Protein AF-A0A4R6EJQ2-F1 (afdb_monomer)

Foldseek 3Di:
DDPCPVPLPPPPDPVPQDLQPDVVSVVSLCVVFVWDWDDDPFWIWIDTDPRFIFIFGDDPVPHSNRNSVRSVVRSVVPPPPPPDD

Mean predicted aligned error: 10.49 Å

Radius of gyration: 13.82 Å; Cα contacts (8 Å, |Δi|>4): 100; chains: 1; bounding box: 35×40×29 Å

Solvent-accessible surface area (backbone atoms only — not comparable to full-atom values): 5214 Å² total; per-residue (Å²): 138,80,94,72,78,90,68,76,74,70,64,96,48,69,92,74,61,40,42,79,86,33,69,68,44,32,49,51,49,34,66,73,55,58,50,43,78,49,79,55,99,60,31,24,32,22,37,43,88,74,93,42,69,23,76,25,65,41,60,94,82,40,56,65,58,18,41,34,51,9,44,50,53,42,57,58,69,68,56,73,87,86,82,80,130

Structure (mmCIF, N/CA/C/O backbone):
data_AF-A0A4R6EJQ2-F1
#
_entry.id   AF-A0A4R6EJQ2-F1
#
loop_
_atom_site.group_PDB
_atom_site.id
_atom_site.type_symbol
_atom_site.label_atom_id
_atom_site.label_alt_id
_atom_site.label_comp_id
_atom_site.label_asym_id
_atom_site.label_entity_id
_atom_site.label_seq_id
_atom_site.pdbx_PDB_ins_code
_atom_site.Cartn_x
_atom_site.Cartn_y
_atom_site.Cartn_z
_atom_site.occupancy
_atom_site.B_iso_or_equiv
_atom_site.auth_seq_id
_atom_site.auth_comp_id
_atom_site.auth_asym_id
_atom_site.auth_atom_id
_atom_site.pdbx_PDB_model_num
ATOM 1 N N . MET A 1 1 ? 23.174 -4.531 18.975 1.00 36.34 1 MET A N 1
ATOM 2 C CA . MET A 1 1 ? 21.712 -4.346 18.911 1.00 36.34 1 MET A CA 1
ATOM 3 C C . MET A 1 1 ? 21.281 -4.853 17.546 1.00 36.34 1 MET A C 1
ATOM 5 O O . MET A 1 1 ? 21.420 -4.139 16.565 1.00 36.34 1 MET A O 1
ATOM 9 N N . THR A 1 2 ? 20.960 -6.141 17.451 1.00 34.91 2 THR A N 1
ATOM 10 C CA . THR A 1 2 ? 20.582 -6.800 16.196 1.00 34.91 2 THR A CA 1
ATOM 11 C C . THR A 1 2 ? 19.065 -6.758 16.079 1.00 34.91 2 THR A C 1
ATOM 13 O O . THR A 1 2 ? 18.374 -7.424 16.842 1.00 34.91 2 THR A O 1
ATOM 16 N N . LEU A 1 3 ? 18.557 -5.935 15.163 1.00 46.16 3 LEU A N 1
ATOM 17 C CA . LEU A 1 3 ? 17.165 -5.975 14.713 1.00 46.16 3 LEU A CA 1
ATOM 18 C C . LEU A 1 3 ? 17.055 -7.128 13.715 1.00 46.16 3 LEU A C 1
ATOM 20 O O . LEU A 1 3 ? 17.154 -6.943 12.506 1.00 46.16 3 LEU A O 1
ATOM 24 N N . SER A 1 4 ? 16.983 -8.342 14.233 1.00 42.72 4 SER A N 1
ATOM 25 C CA . SER A 1 4 ? 16.667 -9.523 13.445 1.00 42.72 4 SER A CA 1
ATOM 26 C C . SER A 1 4 ? 15.573 -10.221 14.216 1.00 42.72 4 SER A C 1
ATOM 28 O O . SER A 1 4 ? 15.852 -10.920 15.184 1.00 42.72 4 SER A O 1
ATOM 30 N N . ASP A 1 5 ? 14.342 -9.932 13.821 1.00 41.03 5 ASP A N 1
ATOM 31 C CA . ASP A 1 5 ? 13.171 -10.720 14.166 1.00 41.03 5 ASP A CA 1
ATOM 32 C C . ASP A 1 5 ? 12.942 -11.639 12.948 1.00 41.03 5 ASP A C 1
ATOM 34 O O . ASP A 1 5 ? 12.396 -11.192 11.938 1.00 41.03 5 ASP A O 1
ATOM 38 N N . PRO A 1 6 ? 13.550 -12.845 12.919 1.00 45.97 6 PRO A N 1
ATOM 39 C CA . PRO A 1 6 ? 13.517 -13.744 11.761 1.00 45.97 6 PRO A CA 1
ATOM 40 C C . PRO A 1 6 ? 12.196 -14.508 11.622 1.00 45.97 6 PRO A C 1
ATOM 42 O O . PRO A 1 6 ? 12.033 -15.265 10.669 1.00 45.97 6 PRO A O 1
ATOM 45 N N . GLU A 1 7 ? 11.257 -14.311 12.540 1.00 47.91 7 GLU A N 1
ATOM 46 C CA . GLU A 1 7 ? 9.957 -14.962 12.536 1.00 47.91 7 GLU A CA 1
ATOM 47 C C . GLU A 1 7 ? 8.912 -13.870 12.702 1.00 47.91 7 GLU A C 1
ATOM 49 O O . GLU A 1 7 ? 8.405 -13.639 13.791 1.00 47.91 7 GLU A O 1
ATOM 54 N N . GLY A 1 8 ? 8.615 -13.159 11.611 1.00 47.09 8 GLY A N 1
ATOM 55 C CA . GLY A 1 8 ? 7.426 -12.319 11.555 1.00 47.09 8 GLY A CA 1
ATOM 56 C C . GLY A 1 8 ? 6.207 -13.209 11.767 1.00 47.09 8 GLY A C 1
ATOM 57 O O . GLY A 1 8 ? 5.663 -13.734 10.797 1.00 47.09 8 GLY A O 1
ATOM 58 N N . GLU A 1 9 ? 5.833 -13.426 13.030 1.00 46.88 9 GLU A N 1
ATOM 59 C CA . GLU A 1 9 ? 4.653 -14.178 13.422 1.00 46.88 9 GLU A CA 1
ATOM 60 C C . GLU A 1 9 ? 3.460 -13.498 12.754 1.00 46.88 9 GLU A C 1
ATOM 62 O O . GLU A 1 9 ? 3.019 -12.407 13.139 1.00 46.88 9 GLU A O 1
ATOM 67 N N . LEU A 1 10 ? 2.967 -14.133 11.688 1.00 52.31 10 LEU A N 1
ATOM 68 C CA . LEU A 1 10 ? 1.664 -13.812 11.140 1.00 52.31 10 LEU A CA 1
ATOM 69 C C . LEU A 1 10 ? 0.678 -13.943 12.303 1.00 5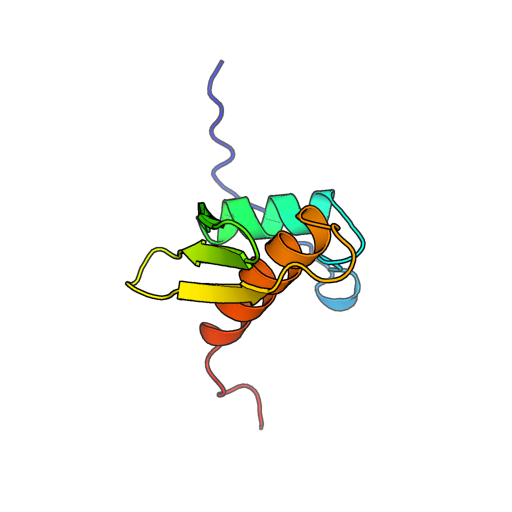2.31 10 LEU A C 1
ATOM 71 O O . LEU A 1 10 ? 0.703 -14.966 12.990 1.00 52.31 10 LEU A O 1
ATOM 75 N N . PRO A 1 11 ? -0.147 -12.920 12.574 1.00 51.00 11 PRO A N 1
ATOM 76 C CA . PRO A 1 11 ? -1.045 -12.963 13.713 1.00 51.00 11 PRO A CA 1
ATOM 77 C C . PRO A 1 11 ? -1.905 -14.230 13.639 1.00 51.00 11 PRO A C 1
ATOM 79 O O . PRO A 1 11 ? -2.560 -14.474 12.627 1.00 51.00 11 PRO A O 1
ATOM 82 N N . GLU A 1 12 ? -1.915 -15.018 14.722 1.00 52.44 12 GLU A N 1
ATOM 83 C CA . GLU A 1 12 ? -2.673 -16.279 14.857 1.00 52.44 12 GLU A CA 1
ATOM 84 C C . GLU A 1 12 ? -4.186 -16.121 14.591 1.00 52.44 12 GLU A C 1
ATOM 86 O O . GLU A 1 12 ? -4.899 -17.108 14.436 1.00 52.44 12 GLU A O 1
ATOM 91 N N . ASN A 1 13 ? -4.687 -14.885 14.499 1.00 55.09 13 ASN A N 1
ATOM 92 C CA . ASN A 1 13 ? -6.035 -14.559 14.052 1.00 55.09 13 ASN A CA 1
ATOM 93 C C . ASN A 1 13 ? -5.992 -13.627 12.836 1.00 55.09 13 ASN A C 1
ATOM 95 O O . ASN A 1 13 ?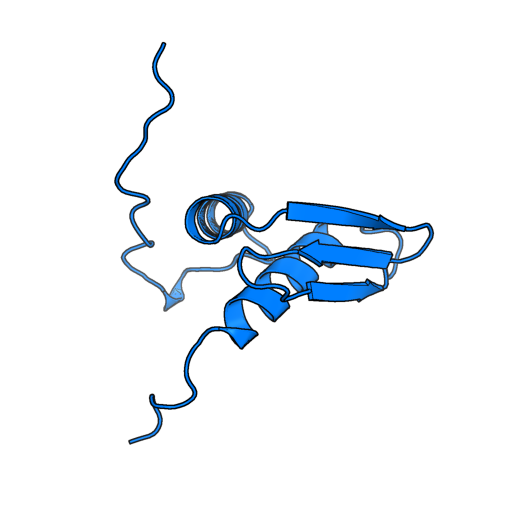 -5.991 -12.405 12.979 1.00 55.09 13 ASN A O 1
ATOM 99 N N . LEU A 1 14 ? -6.030 -14.208 11.635 1.00 57.19 14 LEU A N 1
ATOM 100 C CA . LEU A 1 14 ? -6.244 -13.459 10.390 1.00 57.19 14 LEU A CA 1
ATOM 101 C C . LEU A 1 14 ? -7.599 -12.724 10.385 1.00 57.19 14 LEU A C 1
ATOM 103 O O . LEU A 1 14 ? -7.704 -11.664 9.780 1.00 57.19 14 LEU A O 1
ATOM 107 N N . ASP A 1 15 ? -8.606 -13.227 11.109 1.00 59.84 15 ASP A N 1
ATOM 108 C CA . ASP A 1 15 ? -9.904 -12.558 11.299 1.00 59.84 15 ASP A CA 1
ATOM 109 C C . ASP A 1 15 ? -9.816 -11.248 12.103 1.00 59.84 15 ASP A C 1
ATOM 111 O O . ASP A 1 15 ? -10.687 -10.390 11.980 1.00 59.84 15 ASP A O 1
ATOM 115 N N . ALA A 1 16 ? -8.773 -11.077 12.921 1.00 64.31 16 ALA A N 1
ATOM 116 C CA . ALA A 1 16 ? -8.535 -9.859 13.697 1.00 64.31 16 ALA A CA 1
ATOM 117 C C . ALA A 1 16 ? -7.532 -8.906 13.023 1.00 64.31 16 ALA A C 1
ATOM 119 O O . ALA A 1 16 ? -7.244 -7.843 13.569 1.00 64.31 16 ALA A O 1
ATOM 120 N N . PHE A 1 17 ? -6.984 -9.289 11.866 1.00 69.94 17 PHE A N 1
ATOM 121 C CA . PHE A 1 17 ? -5.963 -8.526 11.162 1.00 69.94 17 PHE A CA 1
ATOM 122 C C . PHE A 1 17 ? -6.594 -7.354 10.406 1.00 69.94 17 PHE A C 1
ATOM 124 O O . PHE A 1 17 ? -7.164 -7.531 9.327 1.00 69.94 17 PHE A O 1
ATOM 131 N N . ASP A 1 18 ? -6.468 -6.146 10.959 1.00 73.19 18 ASP A N 1
ATOM 132 C CA . ASP A 1 18 ? -7.029 -4.928 10.367 1.00 73.19 18 ASP A CA 1
ATOM 133 C C . ASP A 1 18 ? -5.922 -3.907 10.049 1.00 73.19 18 ASP A C 1
ATOM 135 O O . ASP A 1 18 ? -5.724 -2.933 10.772 1.00 73.19 18 ASP A O 1
ATOM 139 N N . PRO A 1 19 ? -5.171 -4.087 8.949 1.00 72.31 19 PRO A N 1
ATOM 140 C CA . PRO A 1 19 ? -4.077 -3.187 8.576 1.00 72.31 19 PRO A CA 1
ATOM 141 C C . PRO A 1 19 ? -4.541 -1.786 8.130 1.00 72.31 19 PRO A C 1
ATOM 143 O O . PRO A 1 19 ? -3.702 -0.954 7.794 1.00 72.31 19 PRO A O 1
ATOM 146 N N . ILE A 1 20 ? -5.852 -1.514 8.087 1.00 75.19 20 ILE A N 1
ATOM 147 C CA . ILE A 1 20 ? -6.405 -0.199 7.727 1.00 75.19 20 ILE A CA 1
ATOM 148 C C . ILE A 1 20 ? -6.598 0.652 8.988 1.00 75.19 20 ILE A C 1
ATOM 150 O O . ILE A 1 20 ? -6.195 1.810 9.021 1.00 75.19 20 ILE A O 1
ATOM 154 N N . ASN A 1 21 ? -7.172 0.076 10.042 1.00 76.06 21 ASN A N 1
ATOM 155 C CA . ASN A 1 21 ? -7.521 0.763 11.282 1.00 76.06 21 ASN A CA 1
ATOM 156 C C . ASN A 1 21 ? -6.534 0.464 12.425 1.00 76.06 21 ASN A C 1
ATOM 158 O O . ASN A 1 21 ? -6.518 1.196 13.417 1.00 76.06 21 ASN A O 1
ATOM 162 N N . ASN A 1 22 ? -5.701 -0.578 12.306 1.00 79.25 22 ASN A N 1
ATOM 163 C CA . ASN A 1 22 ? -4.695 -0.966 13.293 1.00 79.25 22 ASN A CA 1
ATOM 164 C C . ASN A 1 22 ? -3.263 -0.810 12.753 1.00 79.25 22 ASN A C 1
ATOM 166 O O . ASN A 1 22 ? -2.831 -1.456 11.796 1.00 79.25 22 ASN A O 1
ATOM 170 N N . ARG A 1 23 ? -2.488 0.047 13.422 1.00 78.38 23 ARG A N 1
ATOM 171 C CA . ARG A 1 23 ? -1.124 0.394 13.015 1.00 78.38 23 ARG A CA 1
ATOM 172 C C 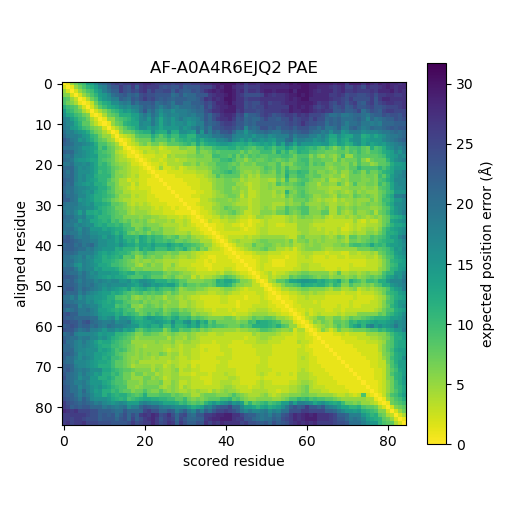. ARG A 1 23 ? -0.133 -0.754 13.202 1.00 78.38 23 ARG A C 1
ATOM 174 O O . ARG A 1 23 ? 0.790 -0.875 12.400 1.00 78.38 23 ARG A O 1
ATOM 181 N N . ASP A 1 24 ? -0.304 -1.579 14.229 1.00 79.94 24 ASP A N 1
ATOM 182 C CA . ASP A 1 24 ? 0.573 -2.727 14.480 1.00 79.94 24 ASP A CA 1
ATOM 183 C C . ASP A 1 24 ? 0.408 -3.801 13.397 1.00 79.94 24 ASP A C 1
ATOM 185 O O . ASP A 1 24 ? 1.398 -4.343 12.906 1.00 79.94 24 ASP A O 1
ATOM 189 N N . ASP A 1 25 ? -0.825 -4.046 12.951 1.00 78.62 25 ASP A N 1
ATOM 190 C CA . ASP A 1 25 ? -1.115 -4.981 11.860 1.00 78.62 25 ASP A CA 1
ATOM 191 C C . ASP A 1 25 ? -0.590 -4.467 10.519 1.00 78.62 25 ASP A C 1
ATOM 193 O O . ASP A 1 25 ? 0.006 -5.225 9.751 1.00 78.62 25 ASP A O 1
ATOM 197 N N . LEU A 1 26 ? -0.711 -3.159 10.268 1.00 79.62 26 LEU A N 1
ATOM 198 C CA . LEU A 1 26 ? -0.074 -2.529 9.115 1.00 79.62 26 LEU A CA 1
ATOM 199 C C . LEU A 1 26 ? 1.448 -2.714 9.151 1.00 79.62 26 LEU A C 1
ATOM 201 O O . LEU A 1 26 ? 2.044 -3.083 8.145 1.00 79.62 26 LEU A O 1
ATOM 205 N N . LEU A 1 27 ? 2.097 -2.497 10.297 1.00 77.88 27 LEU A N 1
ATOM 206 C CA . LEU A 1 27 ? 3.545 -2.689 10.423 1.00 77.88 27 LEU A CA 1
ATOM 207 C C . LEU A 1 27 ? 3.950 -4.145 10.174 1.00 77.88 27 LEU A C 1
ATOM 209 O O . LEU A 1 27 ? 4.895 -4.383 9.422 1.00 77.88 27 LEU A O 1
ATOM 213 N N . LYS A 1 28 ? 3.216 -5.113 10.733 1.00 81.44 28 LYS A N 1
ATOM 214 C CA . LYS A 1 28 ? 3.439 -6.543 10.470 1.00 81.44 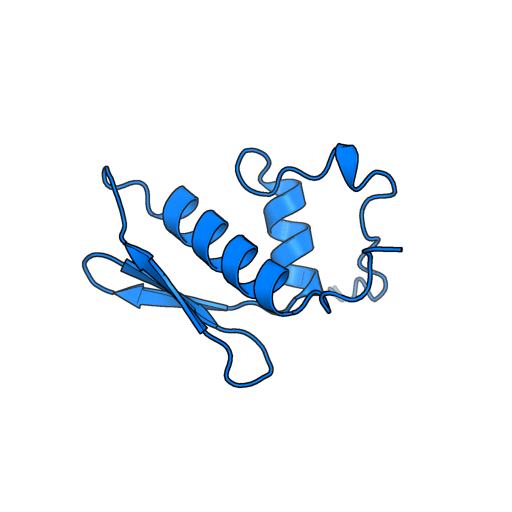28 LYS A CA 1
ATOM 215 C C . LYS A 1 28 ? 3.299 -6.869 8.987 1.00 81.44 28 LYS A C 1
ATOM 217 O O . LYS A 1 28 ? 4.161 -7.558 8.444 1.00 81.44 28 LYS A O 1
ATOM 222 N N . LEU A 1 29 ? 2.273 -6.324 8.321 1.00 80.12 29 LEU A N 1
ATOM 223 C CA . LEU A 1 29 ? 2.089 -6.473 6.878 1.00 80.12 29 LEU A CA 1
ATOM 224 C C . LEU A 1 29 ? 3.331 -5.994 6.134 1.00 80.12 29 LEU A C 1
ATOM 226 O O . LEU A 1 29 ? 3.898 -6.740 5.344 1.00 80.12 29 LEU A O 1
ATOM 230 N N . LEU A 1 30 ? 3.764 -4.761 6.391 1.00 80.38 30 LEU A N 1
ATOM 231 C CA . LEU A 1 30 ? 4.867 -4.127 5.672 1.00 80.38 30 LEU A CA 1
ATOM 232 C C . LEU A 1 30 ? 6.195 -4.852 5.882 1.00 80.38 30 LEU A C 1
ATOM 234 O O . LEU A 1 30 ? 6.940 -5.043 4.923 1.00 80.38 30 LEU A O 1
ATOM 238 N N . ILE A 1 31 ? 6.464 -5.302 7.109 1.00 78.94 31 ILE A N 1
ATOM 239 C CA . ILE A 1 31 ? 7.659 -6.086 7.432 1.00 78.94 31 ILE A CA 1
ATOM 240 C C . ILE A 1 31 ? 7.636 -7.425 6.689 1.00 78.94 31 ILE A C 1
ATOM 242 O O . ILE A 1 31 ? 8.614 -7.769 6.027 1.00 78.94 31 ILE A O 1
ATOM 246 N N . ALA A 1 32 ? 6.520 -8.156 6.753 1.00 78.75 32 ALA A N 1
ATOM 247 C CA . ALA A 1 32 ? 6.404 -9.477 6.137 1.00 78.75 32 ALA A CA 1
ATOM 248 C C . ALA A 1 32 ? 6.454 -9.421 4.601 1.00 78.75 32 ALA A C 1
ATOM 250 O O . ALA A 1 32 ? 6.986 -10.317 3.951 1.00 78.75 32 ALA A O 1
ATOM 251 N N . THR A 1 33 ? 5.896 -8.362 4.017 1.00 76.88 33 THR A N 1
ATOM 252 C CA . THR A 1 33 ? 5.750 -8.199 2.563 1.00 76.88 33 THR A CA 1
ATOM 253 C C . THR A 1 33 ? 6.903 -7.444 1.906 1.00 76.88 33 THR A C 1
ATOM 255 O O . THR A 1 33 ? 6.988 -7.420 0.678 1.00 76.88 33 THR A O 1
ATOM 258 N N . GLN A 1 34 ? 7.770 -6.813 2.705 1.00 82.56 34 GLN A N 1
ATOM 259 C CA . GLN A 1 34 ? 8.820 -5.897 2.247 1.00 82.56 34 GLN A CA 1
ATOM 260 C C . GLN A 1 34 ? 8.288 -4.765 1.348 1.00 82.56 34 GLN A C 1
ATOM 262 O O . GLN A 1 34 ? 8.995 -4.265 0.469 1.00 82.56 34 GLN A O 1
ATOM 267 N N . ILE A 1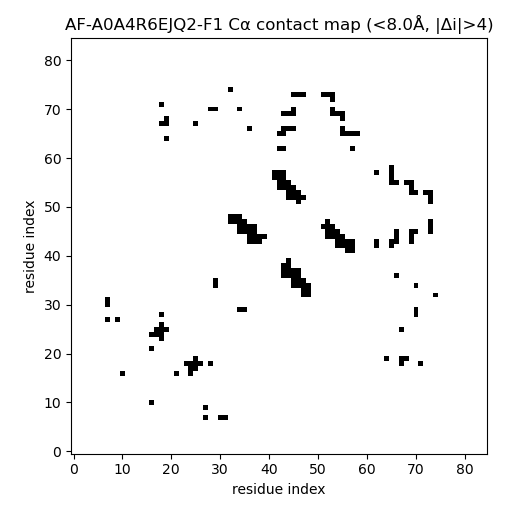 35 ? 7.033 -4.350 1.561 1.00 85.69 35 ILE A N 1
ATOM 268 C CA . ILE A 1 35 ? 6.419 -3.270 0.789 1.00 85.69 35 ILE A CA 1
ATOM 269 C C . ILE A 1 35 ? 7.075 -1.939 1.152 1.00 85.69 35 ILE A C 1
ATOM 271 O O . ILE A 1 35 ? 7.187 -1.561 2.318 1.00 85.69 35 ILE A O 1
ATOM 275 N N . SER A 1 36 ? 7.478 -1.211 0.118 1.00 86.00 36 SER A N 1
ATOM 276 C CA . SER A 1 36 ? 8.010 0.147 0.198 1.00 86.00 36 SER A CA 1
ATOM 277 C C . SER A 1 36 ? 7.021 1.143 -0.401 1.00 86.00 36 SER A C 1
ATOM 279 O O . SER A 1 36 ? 6.122 0.760 -1.143 1.00 86.00 36 SER A O 1
ATOM 281 N N . PHE A 1 37 ? 7.191 2.435 -0.121 1.00 87.44 37 PHE A N 1
ATOM 282 C CA . PHE A 1 37 ? 6.278 3.472 -0.603 1.00 87.44 37 PHE A CA 1
ATOM 283 C C . PHE A 1 37 ? 7.002 4.560 -1.385 1.00 87.44 37 PHE A C 1
ATOM 285 O O . PHE A 1 37 ? 8.061 5.032 -0.976 1.00 87.44 37 PHE A O 1
ATOM 292 N N . GLY A 1 38 ? 6.383 4.999 -2.476 1.00 87.56 38 GLY A N 1
ATOM 293 C CA . GLY A 1 38 ? 6.669 6.266 -3.137 1.00 87.56 38 GLY A CA 1
ATOM 294 C C . GLY A 1 38 ? 5.497 7.214 -2.963 1.00 87.56 38 GLY A C 1
ATOM 295 O O . GLY A 1 38 ? 4.335 6.803 -2.990 1.00 87.56 38 GLY A O 1
ATOM 296 N N . ARG A 1 39 ? 5.820 8.489 -2.775 1.00 84.94 39 ARG A N 1
ATOM 297 C CA . ARG A 1 39 ? 4.846 9.565 -2.648 1.00 84.94 39 ARG A CA 1
ATOM 298 C C . ARG A 1 39 ? 4.933 10.464 -3.871 1.00 84.94 39 ARG A C 1
ATOM 300 O O . ARG A 1 39 ? 5.998 11.012 -4.148 1.00 84.94 39 ARG A O 1
ATOM 307 N N . ASP A 1 40 ? 3.793 10.658 -4.511 1.00 84.38 40 ASP A N 1
ATOM 308 C CA . ASP A 1 40 ? 3.546 11.687 -5.513 1.00 84.38 40 ASP A CA 1
ATOM 309 C C . ASP A 1 40 ? 2.615 12.760 -4.925 1.00 84.38 40 ASP A C 1
ATOM 311 O O . ASP A 1 40 ? 2.107 12.617 -3.812 1.00 84.38 40 ASP A O 1
ATOM 315 N N . THR A 1 41 ? 2.397 13.857 -5.654 1.00 83.62 41 THR A N 1
ATOM 316 C CA . THR A 1 41 ? 1.648 15.031 -5.165 1.00 83.62 41 THR A CA 1
ATOM 317 C C . THR A 1 41 ? 0.239 14.694 -4.666 1.00 83.62 41 THR A C 1
ATOM 319 O O . THR A 1 41 ? -0.175 15.221 -3.636 1.00 83.62 41 THR A O 1
ATOM 322 N N . ASP A 1 42 ? -0.460 13.777 -5.341 1.00 87.75 42 ASP A N 1
ATOM 323 C CA . ASP A 1 42 ? -1.860 13.427 -5.057 1.00 87.75 42 ASP A CA 1
ATOM 324 C C . ASP A 1 42 ? -2.072 11.910 -4.895 1.00 87.75 42 ASP A C 1
ATOM 326 O O . ASP A 1 42 ? -3.203 11.416 -4.891 1.00 87.75 42 ASP A O 1
ATOM 330 N N . SER A 1 43 ? -0.993 11.132 -4.787 1.00 88.31 43 SER A N 1
ATOM 331 C CA . SER A 1 43 ? -1.075 9.673 -4.701 1.00 88.31 43 SER A CA 1
ATOM 332 C C . SER A 1 43 ? 0.080 9.045 -3.938 1.00 88.31 43 SER A C 1
ATOM 334 O O . SER A 1 43 ? 1.195 9.559 -3.911 1.00 88.31 43 SER A O 1
ATOM 336 N N . VAL A 1 44 ? -0.190 7.876 -3.367 1.00 89.69 44 VAL A N 1
ATOM 337 C CA . VAL A 1 44 ? 0.816 6.991 -2.786 1.00 89.69 44 VAL A CA 1
ATOM 338 C C . VAL A 1 44 ? 0.887 5.724 -3.623 1.00 89.69 44 VAL A C 1
ATOM 340 O O . VAL A 1 44 ? -0.136 5.109 -3.925 1.00 89.69 44 VAL A O 1
ATOM 343 N N . THR A 1 45 ? 2.101 5.323 -3.979 1.00 90.50 45 THR A N 1
ATOM 344 C CA . THR A 1 45 ? 2.375 4.064 -4.669 1.00 90.50 45 THR A CA 1
ATOM 345 C C . THR A 1 45 ? 3.091 3.121 -3.716 1.00 90.50 45 THR A C 1
ATOM 347 O O . THR A 1 45 ? 4.165 3.442 -3.213 1.00 90.50 45 THR A O 1
ATOM 350 N N . ALA A 1 46 ? 2.500 1.959 -3.458 1.00 90.00 46 ALA A N 1
ATOM 351 C CA . ALA A 1 46 ? 3.161 0.849 -2.788 1.00 90.00 46 ALA A CA 1
ATOM 352 C C . ALA A 1 46 ? 3.938 0.028 -3.823 1.00 90.00 46 ALA A C 1
ATOM 354 O O . ALA A 1 46 ? 3.385 -0.301 -4.870 1.00 90.00 46 ALA A O 1
ATOM 355 N N . TYR A 1 47 ? 5.185 -0.314 -3.519 1.00 87.62 47 TYR A N 1
ATOM 356 C CA . TYR A 1 47 ? 6.072 -1.145 -4.330 1.00 87.62 47 TYR A CA 1
ATOM 357 C C . TYR A 1 47 ? 6.407 -2.418 -3.573 1.00 87.62 47 TYR A C 1
ATOM 359 O O . TYR A 1 47 ? 6.784 -2.363 -2.403 1.00 87.62 47 TYR A O 1
ATOM 367 N N . GLY A 1 48 ? 6.302 -3.556 -4.243 1.00 84.81 48 GLY A N 1
ATOM 368 C CA . GLY A 1 48 ? 6.671 -4.846 -3.684 1.00 84.81 48 GLY A CA 1
ATOM 369 C C . GLY A 1 48 ? 7.901 -5.457 -4.346 1.00 84.81 48 GLY A C 1
ATOM 370 O O . GLY A 1 48 ? 8.451 -4.889 -5.289 1.00 84.81 48 GLY A O 1
ATOM 371 N N . PRO A 1 49 ? 8.318 -6.646 -3.886 1.00 74.75 49 PRO A N 1
ATOM 372 C CA . PRO A 1 49 ? 9.570 -7.275 -4.301 1.00 74.75 49 PRO A CA 1
ATOM 373 C C . PRO A 1 49 ? 9.592 -7.793 -5.753 1.00 74.75 49 PRO A C 1
ATOM 375 O O . PRO A 1 49 ? 10.671 -8.071 -6.267 1.00 74.75 49 PRO A O 1
ATOM 378 N N . ILE A 1 50 ? 8.442 -7.934 -6.430 1.00 71.50 50 ILE A N 1
ATOM 379 C CA . ILE A 1 50 ? 8.334 -8.575 -7.759 1.00 71.50 50 ILE A CA 1
ATOM 380 C C . ILE A 1 50 ? 7.636 -7.644 -8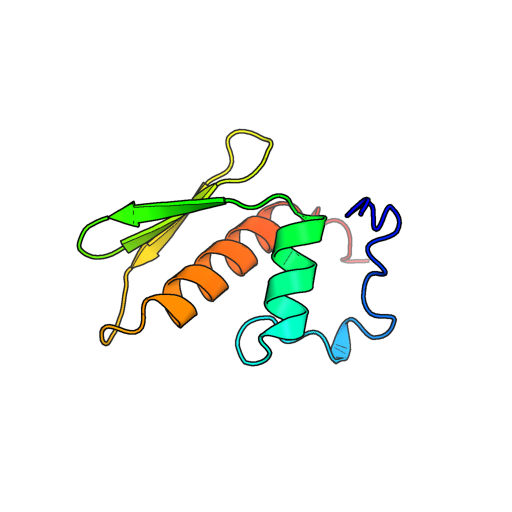.763 1.00 71.50 50 ILE A C 1
ATOM 382 O O . ILE A 1 50 ? 6.522 -7.934 -9.186 1.00 71.50 50 ILE A O 1
ATOM 386 N N . ASP A 1 51 ? 8.254 -6.499 -9.086 1.00 73.38 51 ASP A N 1
ATOM 387 C CA . ASP A 1 51 ? 7.775 -5.493 -10.072 1.00 73.38 51 ASP A CA 1
ATOM 388 C C . ASP A 1 51 ? 6.276 -5.128 -9.946 1.00 73.38 51 ASP A C 1
ATOM 390 O O . ASP A 1 51 ? 5.609 -4.693 -10.880 1.00 73.38 51 ASP A O 1
ATOM 394 N N . ALA A 1 52 ? 5.715 -5.346 -8.759 1.00 79.81 52 ALA A N 1
ATOM 3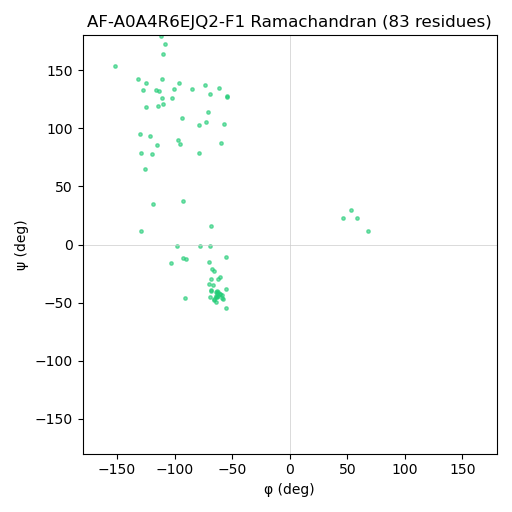95 C CA . ALA A 1 52 ? 4.309 -5.172 -8.478 1.00 79.81 52 ALA A CA 1
ATOM 396 C C . ALA A 1 52 ? 4.161 -3.850 -7.742 1.00 79.81 52 ALA A C 1
ATOM 398 O O . ALA A 1 52 ? 4.807 -3.621 -6.714 1.00 79.81 52 ALA A O 1
ATOM 399 N N . ALA A 1 53 ? 3.301 -2.989 -8.271 1.00 86.81 53 ALA A N 1
ATOM 400 C CA . ALA A 1 53 ? 3.003 -1.707 -7.672 1.00 86.81 53 ALA A CA 1
ATOM 401 C C . ALA A 1 53 ? 1.495 -1.485 -7.602 1.00 86.81 53 ALA A C 1
ATOM 403 O O . ALA A 1 53 ? 0.751 -1.851 -8.514 1.00 86.81 53 ALA A O 1
ATOM 404 N N . ALA A 1 54 ? 1.045 -0.869 -6.514 1.00 87.88 54 ALA A N 1
ATOM 405 C CA . ALA A 1 54 ? -0.332 -0.433 -6.357 1.00 87.88 54 ALA A CA 1
ATOM 406 C C . ALA A 1 54 ? -0.349 1.054 -6.022 1.00 87.88 54 ALA A C 1
ATOM 408 O O . ALA A 1 54 ? 0.164 1.470 -4.986 1.00 87.88 54 ALA A O 1
ATOM 409 N N . THR A 1 55 ? -0.968 1.849 -6.889 1.00 90.50 55 THR A N 1
ATOM 410 C CA . THR A 1 55 ? -1.133 3.289 -6.678 1.00 90.50 55 THR A CA 1
ATOM 411 C C . THR A 1 55 ? -2.537 3.591 -6.172 1.00 90.50 55 THR A C 1
ATOM 413 O O . THR A 1 55 ? -3.536 3.096 -6.702 1.00 90.50 55 THR A O 1
ATOM 416 N N . VAL A 1 56 ? -2.614 4.419 -5.136 1.00 89.25 56 VAL A N 1
ATOM 417 C CA . VAL A 1 56 ? -3.853 4.900 -4.525 1.00 89.25 56 VAL A CA 1
ATOM 418 C C . VAL A 1 56 ? -3.808 6.420 -4.462 1.00 89.25 56 VAL A C 1
ATOM 420 O O . VAL A 1 56 ? -2.810 7.003 -4.046 1.00 89.25 56 VAL A O 1
ATOM 423 N N . GLN A 1 57 ? -4.895 7.074 -4.870 1.00 89.62 57 GLN A N 1
ATOM 424 C CA . GLN A 1 57 ? -5.018 8.523 -4.732 1.00 89.62 57 GLN A CA 1
ATOM 425 C C . GLN A 1 57 ? -5.266 8.918 -3.278 1.00 89.62 57 GLN A C 1
ATOM 427 O O . GLN A 1 57 ? -6.082 8.309 -2.583 1.00 89.62 57 GLN A O 1
ATOM 432 N N . ILE A 1 58 ? -4.588 9.974 -2.840 1.00 85.56 58 ILE A N 1
ATOM 433 C CA . ILE A 1 58 ? -4.776 10.557 -1.517 1.00 85.56 58 ILE A CA 1
ATOM 434 C C . ILE A 1 58 ? -6.119 11.287 -1.526 1.00 85.56 58 ILE A C 1
ATOM 436 O O . ILE A 1 58 ? -6.264 12.359 -2.105 1.00 85.56 58 ILE A O 1
ATOM 440 N N . SER A 1 59 ? -7.121 10.702 -0.877 1.00 79.44 59 SER A N 1
ATOM 441 C CA . SER A 1 59 ? -8.422 11.346 -0.676 1.00 79.44 59 SER A CA 1
ATOM 442 C C . SER A 1 59 ? -8.465 12.007 0.703 1.00 79.44 59 SER A C 1
ATOM 444 O O . SER A 1 59 ? -7.969 11.447 1.678 1.00 79.44 59 SER A O 1
ATOM 446 N N . ASN A 1 60 ? -9.045 13.209 0.800 1.00 73.81 60 ASN A N 1
ATOM 447 C CA . ASN A 1 60 ? -9.165 13.984 2.049 1.00 73.81 60 ASN A CA 1
ATOM 448 C C . ASN A 1 60 ? -7.837 14.330 2.762 1.00 73.81 60 ASN A C 1
ATOM 450 O O . ASN A 1 60 ? -7.836 14.599 3.961 1.00 73.81 60 ASN A O 1
ATOM 454 N N . GLY A 1 61 ? -6.705 14.340 2.049 1.00 72.38 61 GLY A N 1
ATOM 455 C CA . GLY A 1 61 ? -5.398 14.674 2.631 1.00 72.38 61 GLY A CA 1
ATOM 456 C C . GLY A 1 61 ? -4.867 13.644 3.634 1.00 72.38 61 GLY A C 1
ATOM 457 O O . GLY A 1 61 ? -3.896 13.925 4.332 1.00 72.38 61 GLY A O 1
ATOM 458 N N . ASN A 1 62 ? -5.485 12.461 3.720 1.00 82.12 62 ASN A N 1
ATOM 459 C CA . ASN A 1 62 ? -5.056 11.420 4.643 1.00 82.12 62 ASN A CA 1
ATOM 460 C C . ASN A 1 62 ? -4.121 10.427 3.943 1.00 82.12 62 ASN A C 1
ATOM 462 O O . ASN A 1 62 ? -4.525 9.415 3.371 1.00 82.12 62 ASN A O 1
ATOM 466 N N . GLU A 1 63 ? -2.840 10.780 3.951 1.00 82.38 63 GLU A N 1
ATOM 467 C CA . GLU A 1 63 ? -1.784 10.054 3.240 1.00 82.38 63 GLU A CA 1
ATOM 468 C C . GLU A 1 63 ? -1.509 8.675 3.847 1.00 82.38 63 GLU A C 1
ATOM 470 O O . GLU A 1 63 ? -1.133 7.748 3.133 1.00 82.38 63 GLU A O 1
ATOM 475 N N . LEU A 1 64 ? -1.720 8.531 5.159 1.00 82.44 64 LEU A N 1
ATOM 476 C CA . LEU A 1 64 ? -1.511 7.277 5.879 1.00 82.44 64 LEU A CA 1
ATOM 477 C C . LEU A 1 64 ? -2.545 6.227 5.477 1.00 82.44 64 LEU A C 1
ATOM 479 O O . LEU A 1 64 ? -2.169 5.101 5.168 1.00 82.44 64 LEU A O 1
ATOM 483 N N . ASP A 1 65 ? -3.818 6.611 5.400 1.00 84.50 65 ASP A N 1
ATOM 484 C CA . ASP A 1 65 ? -4.884 5.741 4.897 1.00 84.50 65 ASP A CA 1
ATOM 485 C C . ASP A 1 65 ? -4.652 5.346 3.434 1.00 84.50 65 ASP A C 1
ATOM 487 O O . ASP A 1 65 ? -4.820 4.183 3.064 1.00 84.50 65 ASP A O 1
ATOM 491 N N . ALA A 1 66 ? -4.201 6.286 2.596 1.00 86.44 66 ALA A N 1
ATOM 492 C CA . ALA A 1 66 ? -3.861 5.993 1.205 1.00 86.44 66 ALA A CA 1
ATOM 493 C C . ALA A 1 66 ? -2.694 4.992 1.095 1.00 86.44 66 ALA A C 1
ATOM 495 O O . ALA A 1 66 ? -2.754 4.067 0.282 1.00 86.44 66 ALA A O 1
ATOM 496 N N . ALA A 1 67 ? -1.664 5.138 1.934 1.00 84.38 67 ALA A N 1
ATOM 497 C CA . ALA A 1 67 ? -0.534 4.215 2.002 1.00 84.38 67 ALA A CA 1
ATOM 498 C C . ALA A 1 67 ? -0.955 2.826 2.503 1.00 84.38 67 ALA A C 1
ATOM 500 O O . ALA A 1 67 ? -0.613 1.820 1.881 1.00 84.38 67 ALA A O 1
ATOM 501 N N . ALA A 1 68 ? -1.743 2.761 3.579 1.00 84.44 68 ALA A N 1
ATOM 502 C CA . ALA A 1 68 ? -2.275 1.509 4.105 1.00 84.44 68 ALA A CA 1
ATOM 503 C C . ALA A 1 68 ? -3.108 0.780 3.042 1.00 84.44 68 ALA A C 1
ATOM 505 O O . ALA A 1 68 ? -2.877 -0.395 2.759 1.00 84.44 68 ALA A O 1
ATOM 506 N N . LEU A 1 69 ? -4.003 1.501 2.361 1.00 84.69 69 LEU A N 1
ATOM 507 C CA . LEU A 1 69 ? -4.822 0.943 1.291 1.00 84.69 69 LEU A CA 1
ATOM 508 C C . LEU A 1 69 ? -3.977 0.458 0.105 1.00 84.69 69 LEU A C 1
ATOM 510 O O . LEU A 1 69 ? -4.273 -0.593 -0.465 1.00 84.69 69 LEU A O 1
ATOM 514 N N . ALA A 1 70 ? -2.927 1.195 -0.268 1.00 87.94 70 ALA A N 1
ATOM 515 C CA . ALA A 1 70 ? -2.005 0.792 -1.327 1.00 87.94 70 ALA A CA 1
AT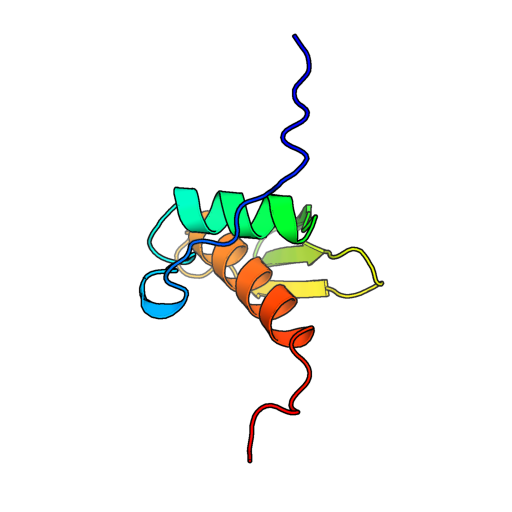OM 516 C C . ALA A 1 70 ? -1.264 -0.503 -0.964 1.00 87.94 70 ALA A C 1
ATOM 518 O O . ALA A 1 70 ? -1.217 -1.427 -1.777 1.00 87.94 70 ALA A O 1
ATOM 519 N N . ALA A 1 71 ? -0.757 -0.609 0.268 1.00 85.62 71 ALA A N 1
ATOM 520 C CA . ALA A 1 71 ? -0.079 -1.806 0.757 1.00 85.62 71 ALA A CA 1
ATOM 521 C C . ALA A 1 71 ? -1.014 -3.020 0.812 1.00 85.62 71 ALA A C 1
ATOM 523 O O . ALA A 1 71 ? -0.655 -4.093 0.334 1.00 85.62 71 ALA A O 1
ATOM 524 N N . VAL A 1 72 ? -2.237 -2.847 1.323 1.00 84.12 72 VAL A N 1
ATOM 525 C CA . VAL A 1 72 ? -3.240 -3.920 1.390 1.00 84.12 72 VAL A CA 1
ATOM 526 C C . VAL A 1 72 ? -3.645 -4.385 -0.005 1.00 84.12 72 VAL A C 1
ATOM 528 O O . VAL A 1 72 ? -3.701 -5.586 -0.256 1.00 84.12 72 VAL A O 1
ATOM 531 N N . ARG A 1 73 ? -3.883 -3.458 -0.943 1.00 85.19 73 ARG A N 1
ATOM 532 C CA . ARG A 1 73 ? -4.199 -3.801 -2.341 1.00 85.19 73 ARG A CA 1
ATOM 533 C C . ARG A 1 73 ? -3.078 -4.587 -3.003 1.00 85.19 73 ARG A C 1
ATOM 535 O O . ARG A 1 73 ? -3.349 -5.557 -3.708 1.00 85.19 73 ARG A O 1
ATOM 542 N N . LEU A 1 74 ? -1.839 -4.168 -2.772 1.00 85.75 74 LEU A N 1
ATOM 543 C CA . LEU A 1 74 ? -0.670 -4.839 -3.312 1.00 85.75 74 LEU A CA 1
ATOM 544 C C . LEU A 1 74 ? -0.507 -6.240 -2.710 1.00 85.75 74 LEU A C 1
ATOM 546 O O . LEU A 1 74 ? -0.393 -7.208 -3.455 1.00 85.75 74 LEU A O 1
ATOM 550 N N . ALA A 1 75 ? -0.595 -6.372 -1.387 1.00 83.06 75 ALA A N 1
ATOM 551 C CA . ALA A 1 75 ? -0.513 -7.661 -0.709 1.00 83.06 75 ALA A CA 1
ATOM 552 C C . ALA A 1 75 ? -1.638 -8.620 -1.145 1.00 83.06 75 ALA A C 1
ATOM 554 O O . ALA A 1 75 ? -1.383 -9.786 -1.437 1.00 83.06 75 ALA A O 1
ATOM 555 N N . ALA A 1 76 ? -2.873 -8.123 -1.275 1.00 81.50 76 ALA A N 1
ATOM 556 C CA . ALA A 1 76 ? -4.008 -8.908 -1.759 1.00 81.50 76 ALA A CA 1
ATOM 557 C C . ALA A 1 76 ? -3.814 -9.406 -3.202 1.00 81.50 76 ALA A C 1
ATOM 559 O O . ALA A 1 76 ? -4.314 -10.474 -3.549 1.00 81.50 76 ALA A O 1
ATOM 560 N N . SER A 1 77 ? -3.072 -8.670 -4.039 1.00 81.50 77 SER A N 1
ATOM 561 C CA . SER A 1 77 ? -2.773 -9.086 -5.417 1.00 81.50 77 SER A CA 1
ATOM 562 C C . SER A 1 77 ? -1.868 -10.320 -5.502 1.00 81.50 77 SER A C 1
ATOM 564 O O . SER A 1 77 ? -1.867 -11.006 -6.523 1.00 81.50 77 SER A O 1
ATOM 566 N N . TRP A 1 78 ? -1.120 -10.626 -4.438 1.00 79.44 78 TRP A N 1
ATOM 567 C CA . TRP A 1 78 ? -0.216 -11.778 -4.381 1.00 79.44 78 TRP A CA 1
ATOM 568 C C . TRP A 1 78 ? -0.875 -13.038 -3.844 1.00 79.44 78 TRP A C 1
ATOM 570 O O . TRP A 1 78 ? -0.301 -14.118 -3.966 1.00 79.44 78 TRP A O 1
ATOM 580 N N . VAL A 1 79 ? -2.066 -12.922 -3.254 1.00 74.00 79 VAL A N 1
ATOM 581 C CA . VAL A 1 79 ? -2.803 -14.083 -2.765 1.00 74.00 79 VAL A CA 1
ATOM 582 C C . VAL A 1 79 ? -3.315 -14.864 -3.982 1.00 74.00 79 VAL A C 1
ATOM 584 O O . VAL A 1 79 ? -4.147 -14.343 -4.733 1.00 74.00 79 VAL A O 1
ATOM 587 N N . PRO A 1 80 ? -2.839 -16.103 -4.219 1.00 67.06 80 PRO A N 1
ATOM 588 C CA . PRO A 1 80 ? -3.326 -16.911 -5.328 1.00 67.06 80 PRO A CA 1
ATOM 589 C C . PRO A 1 80 ? -4.826 -17.165 -5.144 1.00 67.06 80 PRO A C 1
ATOM 591 O O . PRO A 1 80 ? -5.279 -17.530 -4.062 1.00 67.06 80 PRO A O 1
ATOM 594 N N . GLN A 1 81 ? -5.616 -17.002 -6.208 1.00 60.97 81 GLN A N 1
ATOM 595 C CA . GLN A 1 81 ? -7.081 -17.166 -6.184 1.00 60.97 81 GLN A CA 1
ATOM 596 C C . GLN A 1 81 ? -7.557 -18.624 -5.955 1.00 60.97 81 GLN A C 1
ATOM 598 O O . GLN A 1 81 ? -8.726 -18.937 -6.176 1.00 60.97 81 GLN A O 1
ATOM 603 N N . GLU A 1 82 ? -6.692 -19.529 -5.489 1.00 53.78 82 GLU A N 1
ATOM 604 C CA . GLU A 1 82 ? -6.971 -20.957 -5.274 1.00 53.78 82 GLU A CA 1
ATOM 605 C C . GLU A 1 82 ? -7.445 -21.301 -3.847 1.00 53.78 82 GLU A C 1
ATOM 607 O O . GLU A 1 82 ? -7.143 -22.364 -3.315 1.00 53.78 82 GLU A O 1
ATOM 612 N N . ALA A 1 83 ? -8.251 -20.438 -3.228 1.00 50.50 83 ALA A N 1
ATOM 613 C CA . ALA A 1 83 ? -8.978 -20.761 -1.992 1.00 50.50 83 ALA A CA 1
ATOM 614 C C . ALA A 1 83 ? -10.504 -20.677 -2.179 1.00 50.50 83 ALA A C 1
ATOM 616 O O . ALA A 1 83 ? -11.242 -20.270 -1.286 1.00 50.50 83 ALA A O 1
ATOM 617 N N . LYS A 1 84 ? -10.994 -21.050 -3.367 1.00 41.84 84 LYS A N 1
ATOM 618 C CA . LYS A 1 84 ? -12.407 -21.381 -3.595 1.00 41.84 84 LYS A CA 1
ATOM 619 C C . LYS A 1 84 ? -12.522 -22.854 -3.976 1.00 41.84 84 LYS A C 1
ATOM 621 O O . LYS A 1 84 ? -12.548 -23.190 -5.159 1.00 41.84 84 LYS A O 1
ATOM 626 N N . LYS A 1 85 ? -12.601 -23.722 -2.972 1.00 40.16 85 LYS A N 1
ATOM 627 C CA . LYS A 1 85 ? -13.223 -25.042 -3.091 1.00 40.16 85 LYS A CA 1
ATOM 628 C C . LYS A 1 85 ? -14.053 -25.326 -1.856 1.00 40.16 85 LYS A C 1
ATOM 630 O O . LYS A 1 85 ? -13.545 -25.040 -0.754 1.00 40.16 85 LYS A O 1
#

Nearest PDB structures (foldseek):
  8h8c-assembly1_A  TM=7.386E-01  e=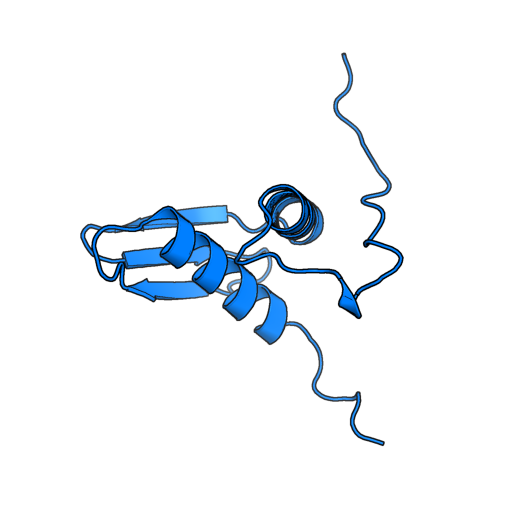4.643E+00  Vibrio parahaemolyticus RIMD 2210633
  4jpd-assembly1_A  TM=6.202E-01  e=3.618E+00  Burkholderia cenocepacia J2315

Sequence (85 aa):
MTLSDPEGELPENLDAFDPINNRDDLLKLLIATQISFGRDTDSVTAYGPIDAAATVQISNGNELDAAALAAVRLAASWVPQEAKK

Secondary structure (DSSP, 8-state):
-----------S-GGG--TTT-HHHHHHHHHHHT-EEEE-SSEEEEE-SSS-EEEEE--TT-HHHHHHHHHHHHHHHTS-S----

pLDDT: mean 73.73, std 15.48, range [34.91, 90.5]